Protein AF-A0A8I0HA52-F1 (afdb_monomer_lite)

Structure (mmCIF, N/CA/C/O backbone):
data_AF-A0A8I0HA52-F1
#
_entry.id   AF-A0A8I0HA52-F1
#
loop_
_atom_site.group_PDB
_atom_site.id
_atom_site.type_symbol
_atom_site.label_atom_id
_atom_site.label_alt_id
_atom_site.label_comp_id
_atom_site.label_asym_id
_atom_site.label_entity_id
_atom_site.label_seq_id
_atom_site.pdbx_PDB_ins_code
_atom_site.Cartn_x
_atom_site.Cartn_y
_atom_site.Cartn_z
_atom_site.occupancy
_atom_site.B_iso_or_equiv
_atom_site.auth_seq_id
_atom_site.auth_comp_id
_atom_site.auth_asym_id
_atom_site.auth_atom_id
_atom_site.pdbx_PDB_model_num
ATOM 1 N N . GLN A 1 1 ? 0.718 8.097 14.086 1.00 70.88 1 GLN A N 1
ATOM 2 C CA . GLN A 1 1 ? 0.693 7.884 15.552 1.00 70.88 1 GLN A CA 1
ATOM 3 C C . GLN A 1 1 ? -0.450 8.650 16.215 1.00 70.88 1 GLN A C 1
ATOM 5 O O . GLN A 1 1 ? -1.229 8.018 16.907 1.00 70.88 1 GLN A O 1
ATOM 10 N N . GLU A 1 2 ? -0.622 9.945 15.919 1.00 84.56 2 GLU A N 1
ATOM 11 C CA . GLU A 1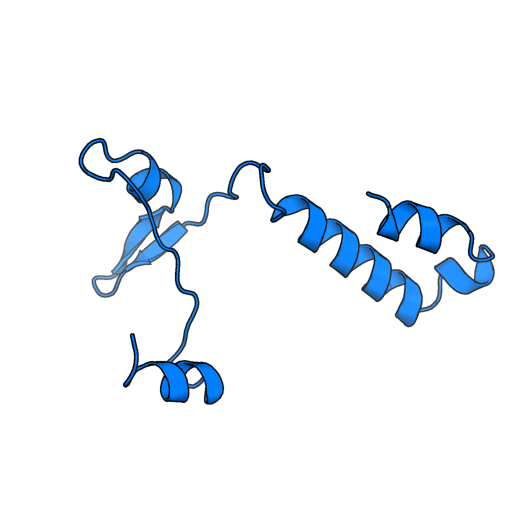 2 ? -1.675 10.815 16.487 1.00 84.56 2 GLU A CA 1
ATOM 12 C C . GLU A 1 2 ? -3.088 10.197 16.495 1.00 84.56 2 GLU A C 1
ATOM 14 O O . GLU A 1 2 ? -3.762 10.203 17.519 1.00 84.56 2 GLU A O 1
ATOM 19 N N . LEU A 1 3 ? -3.518 9.565 15.395 1.00 88.12 3 LEU A N 1
ATOM 20 C CA . LEU A 1 3 ? -4.829 8.906 15.328 1.00 88.12 3 LEU A CA 1
ATOM 21 C C . LEU A 1 3 ? -4.995 7.763 16.351 1.00 88.12 3 LEU A C 1
ATOM 23 O O . LEU A 1 3 ? -6.073 7.602 16.916 1.00 88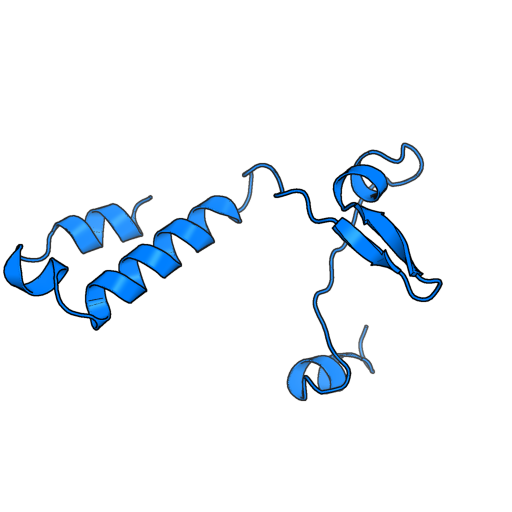.12 3 LEU A O 1
ATOM 27 N N . LEU A 1 4 ? -3.946 6.976 16.610 1.00 91.81 4 LEU A N 1
ATOM 28 C CA . LEU A 1 4 ? -4.000 5.910 17.620 1.00 91.81 4 LEU A CA 1
ATOM 29 C C . LEU A 1 4 ? -4.095 6.489 19.032 1.00 91.81 4 LEU A C 1
ATOM 31 O O . LEU A 1 4 ? -4.799 5.931 19.874 1.00 91.81 4 LEU A O 1
ATOM 35 N N . ASP A 1 5 ? -3.434 7.621 19.269 1.00 93.00 5 ASP A N 1
ATOM 36 C CA . ASP A 1 5 ? -3.472 8.310 20.556 1.00 93.00 5 ASP A CA 1
ATOM 37 C C . ASP A 1 5 ? -4.876 8.877 20.834 1.00 93.00 5 ASP A C 1
ATOM 39 O O . ASP A 1 5 ? -5.355 8.805 21.964 1.00 93.00 5 ASP A O 1
ATOM 43 N N . GLU A 1 6 ? -5.586 9.363 19.810 1.00 92.38 6 GLU A N 1
ATOM 44 C CA . GLU A 1 6 ? -6.995 9.767 19.934 1.00 92.38 6 GLU A CA 1
ATOM 45 C C . GLU A 1 6 ? -7.927 8.575 20.194 1.00 92.38 6 GLU A C 1
ATOM 47 O O . GLU A 1 6 ? -8.805 8.650 21.055 1.00 92.38 6 GLU A O 1
ATOM 52 N N . ILE A 1 7 ? -7.718 7.443 19.512 1.00 90.19 7 ILE A N 1
ATOM 53 C CA . ILE A 1 7 ? -8.503 6.216 19.742 1.00 90.19 7 ILE A CA 1
ATOM 54 C C . ILE A 1 7 ? -8.328 5.716 21.185 1.00 90.19 7 ILE A C 1
ATOM 56 O O . ILE A 1 7 ? -9.289 5.259 21.808 1.00 90.19 7 ILE A O 1
ATOM 60 N N . ALA A 1 8 ? -7.129 5.850 21.754 1.00 92.44 8 ALA A N 1
ATOM 61 C CA . ALA A 1 8 ? -6.844 5.441 23.126 1.00 92.44 8 ALA A CA 1
ATOM 62 C C . ALA A 1 8 ? -7.590 6.268 24.193 1.00 92.44 8 ALA A C 1
ATOM 64 O O . ALA A 1 8 ? -7.711 5.815 25.331 1.00 92.44 8 ALA A O 1
ATOM 65 N N . LYS A 1 9 ? -8.119 7.453 23.849 1.00 94.94 9 LYS A N 1
ATOM 66 C CA . LYS A 1 9 ? -8.895 8.299 24.776 1.00 94.94 9 LYS A CA 1
ATOM 67 C C . LYS A 1 9 ? -10.330 7.817 24.988 1.00 94.94 9 LYS A C 1
ATOM 69 O O . LYS A 1 9 ? -10.985 8.275 25.924 1.00 94.94 9 LYS A O 1
ATOM 74 N N . PHE A 1 10 ? -10.840 6.920 24.144 1.00 95.12 10 PHE A N 1
ATOM 75 C CA . PHE A 1 10 ? -12.179 6.361 24.325 1.00 95.12 10 PHE A CA 1
ATOM 76 C C . PHE A 1 10 ? -12.234 5.415 25.538 1.00 95.12 10 PHE A C 1
ATOM 78 O O . PHE A 1 10 ? -11.242 4.742 25.824 1.00 95.12 10 PHE A O 1
ATOM 85 N N . PRO A 1 11 ? -13.383 5.306 26.235 1.00 95.69 11 PRO A N 1
ATOM 86 C CA . PRO A 1 11 ? -13.575 4.327 27.307 1.00 95.69 11 PRO A CA 1
ATOM 87 C C . PRO A 1 11 ? -13.287 2.891 26.852 1.00 95.69 11 PRO A C 1
ATOM 89 O O . PRO A 1 11 ? -13.509 2.550 25.687 1.00 95.69 11 PRO A O 1
ATOM 92 N N . ALA A 1 12 ? -12.840 2.031 27.771 1.00 90.62 12 ALA A N 1
ATOM 93 C CA . ALA A 1 12 ? -12.444 0.655 27.457 1.00 90.62 12 ALA A CA 1
ATOM 94 C C . ALA A 1 12 ? -13.579 -0.147 26.800 1.00 90.62 12 ALA A C 1
ATOM 96 O O . ALA A 1 12 ? -13.335 -0.927 25.882 1.00 90.62 12 ALA A O 1
ATOM 97 N N . GLU A 1 13 ? -14.823 0.097 27.211 1.00 92.12 13 GLU A N 1
ATOM 98 C CA . GLU A 1 13 ? -16.018 -0.530 26.646 1.00 92.12 13 GLU A CA 1
ATOM 99 C C . GLU A 1 13 ? -16.211 -0.151 25.174 1.00 92.12 13 GLU A C 1
ATOM 101 O O . GLU A 1 13 ? -16.615 -0.979 24.360 1.00 92.12 13 GLU A O 1
ATOM 106 N N . MET A 1 14 ? -15.885 1.093 24.813 1.00 92.19 14 MET A N 1
ATOM 107 C CA . MET A 1 14 ? -15.973 1.568 23.435 1.00 92.19 14 MET A CA 1
ATOM 108 C C . MET A 1 14 ? -14.839 1.007 22.575 1.00 92.19 14 MET A C 1
ATOM 110 O O . MET A 1 14 ? -15.084 0.621 21.432 1.00 92.19 14 MET A O 1
ATOM 114 N N . GLN A 1 15 ? -13.625 0.891 23.121 1.00 89.69 15 GLN A N 1
ATOM 115 C CA . GLN A 1 15 ? -12.467 0.347 22.398 1.00 89.69 15 GLN A CA 1
ATOM 116 C C . GLN A 1 15 ? -12.671 -1.099 21.914 1.00 89.69 15 GLN A C 1
ATOM 118 O O . GLN A 1 15 ? -12.008 -1.515 20.969 1.00 89.69 15 GLN A O 1
ATOM 123 N N . GLN A 1 16 ? -13.590 -1.848 22.533 1.00 92.31 16 GLN A N 1
ATOM 124 C CA . GLN A 1 16 ? -13.933 -3.222 22.144 1.00 92.31 16 GLN A CA 1
ATOM 125 C C . GLN A 1 16 ? -15.072 -3.311 21.118 1.00 92.31 16 GLN A C 1
ATOM 127 O O . GLN A 1 16 ? -15.448 -4.407 20.715 1.00 92.31 16 GLN A O 1
ATOM 132 N N . THR A 1 17 ? -15.652 -2.185 20.694 1.00 95.44 17 THR A N 1
ATOM 133 C CA . THR A 1 17 ? -16.660 -2.201 19.627 1.00 95.44 17 THR A CA 1
ATOM 134 C C . THR A 1 17 ? -16.016 -2.469 18.272 1.00 95.44 17 THR A C 1
ATOM 136 O O . THR A 1 17 ? -14.949 -1.932 17.973 1.00 95.44 17 THR A O 1
ATOM 139 N N . ASP A 1 18 ? -16.709 -3.213 17.407 1.00 96.31 18 ASP A N 1
ATOM 140 C CA . ASP A 1 18 ? -16.246 -3.527 16.046 1.00 96.31 18 ASP A CA 1
ATOM 141 C C . ASP A 1 18 ? -15.801 -2.281 15.267 1.00 96.31 18 ASP A C 1
ATOM 143 O O . ASP A 1 18 ? -14.836 -2.315 14.505 1.00 96.31 18 ASP A O 1
ATOM 147 N N . ALA A 1 19 ? -16.496 -1.157 15.465 1.00 94.75 19 ALA A N 1
ATOM 148 C CA . ALA A 1 19 ? -16.173 0.102 14.809 1.00 94.75 19 ALA A CA 1
ATOM 149 C C . ALA A 1 19 ? -14.790 0.636 15.220 1.00 94.75 19 ALA A C 1
ATOM 151 O O . ALA A 1 19 ? -13.993 0.984 14.348 1.00 94.75 19 ALA A O 1
ATOM 152 N N . LEU A 1 20 ? -14.489 0.687 16.524 1.00 93.62 20 LEU A N 1
ATOM 153 C CA . LEU A 1 20 ? -13.203 1.194 17.010 1.00 93.62 20 LEU A CA 1
ATOM 154 C C . LEU A 1 20 ? -12.063 0.194 16.820 1.00 93.62 20 LEU A C 1
ATOM 156 O O . LEU A 1 20 ? -10.946 0.622 16.533 1.00 93.62 20 LEU A O 1
ATOM 160 N N . VAL A 1 21 ? -12.341 -1.111 16.876 1.00 94.56 21 VAL A N 1
ATOM 161 C CA . VAL A 1 21 ? -11.365 -2.149 16.512 1.00 94.56 21 VAL A CA 1
ATOM 162 C C . VAL A 1 21 ? -10.928 -1.973 15.058 1.00 94.56 21 VAL A C 1
ATOM 164 O O . VAL A 1 21 ? -9.739 -1.807 14.795 1.00 94.56 21 VAL A O 1
ATOM 167 N N . ARG A 1 22 ? -11.875 -1.890 14.115 1.00 95.31 22 ARG A N 1
ATOM 168 C CA . ARG A 1 22 ? -11.553 -1.701 12.690 1.00 95.31 22 ARG A CA 1
ATOM 169 C C . ARG A 1 22 ? -10.860 -0.372 12.416 1.00 95.31 22 ARG A C 1
ATOM 171 O O . ARG A 1 22 ? -9.964 -0.307 11.578 1.00 95.31 22 ARG A O 1
ATOM 178 N N . LEU A 1 23 ? -11.269 0.699 13.100 1.00 94.69 23 LEU A N 1
ATOM 179 C CA . LEU A 1 23 ? -10.613 1.999 12.965 1.00 94.69 23 LEU A CA 1
ATOM 180 C C . LEU A 1 23 ? -9.150 1.925 13.415 1.00 94.69 23 LEU A C 1
ATOM 182 O O . LEU A 1 23 ? -8.274 2.431 12.716 1.00 94.69 23 LEU A O 1
ATOM 186 N N . LYS A 1 24 ? -8.888 1.264 14.546 1.00 94.44 24 LYS A N 1
ATOM 187 C CA . LYS A 1 24 ? -7.536 1.041 15.056 1.00 94.44 24 LYS A CA 1
ATOM 188 C C . LYS A 1 24 ? -6.701 0.208 14.085 1.00 94.44 24 LYS A C 1
ATOM 190 O O . LYS A 1 24 ? -5.604 0.628 13.737 1.00 94.44 24 LYS A O 1
ATOM 195 N N . GLU A 1 25 ? -7.226 -0.918 13.607 1.00 94.88 25 GLU A N 1
ATOM 196 C CA . GLU A 1 25 ? -6.532 -1.785 12.645 1.00 94.88 25 GLU A CA 1
ATOM 197 C C . GLU A 1 25 ? -6.164 -1.027 11.364 1.00 94.88 25 GLU A C 1
ATOM 199 O O . GLU A 1 25 ? -5.022 -1.088 10.909 1.00 94.88 25 GLU A O 1
ATOM 204 N N . ASN A 1 26 ? -7.102 -0.256 10.809 1.00 94.69 26 ASN A N 1
ATOM 205 C CA . ASN A 1 26 ? -6.850 0.563 9.625 1.00 94.69 26 ASN A CA 1
ATOM 206 C C . ASN A 1 26 ? -5.782 1.630 9.889 1.00 94.69 26 ASN A C 1
ATOM 208 O O . ASN A 1 26 ? -4.883 1.809 9.069 1.00 94.69 26 ASN A O 1
ATOM 212 N N . ALA A 1 27 ? -5.845 2.308 11.039 1.00 94.31 27 ALA A N 1
ATOM 213 C CA . ALA A 1 27 ? -4.849 3.300 11.433 1.00 94.31 27 ALA A CA 1
ATOM 214 C C . ALA A 1 27 ? -3.447 2.680 11.559 1.00 94.31 27 ALA A C 1
ATOM 216 O O . ALA A 1 27 ? -2.471 3.257 11.083 1.00 94.31 27 ALA A O 1
ATOM 217 N N . GLU A 1 28 ? -3.343 1.485 12.143 1.00 94.00 28 GLU A N 1
ATOM 218 C CA . GLU A 1 28 ? -2.085 0.739 12.239 1.00 94.00 28 GLU A CA 1
ATOM 219 C C . GLU A 1 28 ? -1.531 0.355 10.861 1.00 94.00 28 GLU A C 1
ATOM 221 O O . GLU A 1 28 ? -0.318 0.432 10.661 1.00 94.00 28 GLU A O 1
ATOM 226 N N . GLN A 1 29 ? -2.377 -0.027 9.895 1.00 93.62 29 GLN A N 1
ATOM 227 C CA . GLN A 1 29 ? -1.907 -0.305 8.532 1.00 93.62 29 GLN A CA 1
ATOM 228 C C . GLN A 1 29 ? -1.459 0.968 7.810 1.00 93.62 29 GLN A C 1
ATOM 230 O O . GLN A 1 29 ? -0.392 0.963 7.203 1.00 93.62 29 GLN A O 1
ATOM 235 N N . MET A 1 30 ? -2.216 2.064 7.923 1.00 92.81 30 MET A N 1
ATOM 236 C CA . MET A 1 30 ? -1.855 3.346 7.306 1.00 92.81 30 MET A CA 1
ATOM 237 C C . MET A 1 30 ? -0.495 3.848 7.788 1.00 92.81 30 MET A C 1
ATOM 239 O O . MET A 1 30 ? 0.298 4.322 6.982 1.00 92.81 30 MET A O 1
ATOM 243 N N . ILE A 1 31 ? -0.194 3.692 9.083 1.00 93.00 31 ILE A N 1
ATOM 244 C CA . ILE A 1 31 ? 1.103 4.084 9.650 1.00 93.00 31 ILE A CA 1
ATOM 245 C C . ILE A 1 31 ? 2.256 3.331 8.985 1.00 93.00 31 ILE A C 1
ATOM 247 O O . ILE A 1 31 ? 3.310 3.920 8.789 1.00 93.00 31 ILE A O 1
ATOM 251 N N . LYS A 1 32 ? 2.084 2.057 8.613 1.00 92.88 32 LYS A N 1
ATOM 252 C CA . LYS A 1 32 ? 3.154 1.265 7.978 1.00 92.88 32 LYS A CA 1
ATOM 253 C C . LYS A 1 32 ? 3.470 1.714 6.554 1.00 92.88 32 LYS A C 1
ATOM 255 O O . LYS A 1 32 ? 4.546 1.405 6.057 1.00 92.88 32 LYS A O 1
ATOM 260 N N . THR A 1 33 ? 2.538 2.401 5.900 1.00 93.00 33 THR A N 1
ATOM 261 C CA . THR A 1 33 ? 2.662 2.858 4.510 1.00 93.00 33 THR A CA 1
ATOM 262 C C . THR A 1 33 ? 2.711 4.382 4.401 1.00 93.00 33 THR A C 1
ATOM 264 O O . THR A 1 33 ? 2.488 4.925 3.322 1.00 93.00 33 THR A O 1
ATOM 267 N N . ASP A 1 34 ? 2.952 5.078 5.514 1.00 93.56 34 ASP A N 1
ATOM 268 C CA . ASP A 1 34 ? 3.006 6.538 5.561 1.00 93.56 34 ASP A CA 1
ATOM 269 C C . ASP A 1 34 ? 4.300 7.085 4.932 1.00 93.56 34 ASP A C 1
ATOM 271 O O . ASP A 1 34 ? 5.301 6.379 4.763 1.00 93.56 34 ASP A O 1
ATOM 275 N N . ILE A 1 35 ? 4.298 8.373 4.599 1.00 94.06 35 ILE A N 1
ATOM 276 C CA . ILE A 1 35 ? 5.442 9.047 3.985 1.00 94.06 35 ILE A CA 1
ATOM 277 C C . ILE A 1 35 ? 6.673 8.927 4.894 1.00 94.06 35 ILE A C 1
ATOM 279 O O . ILE A 1 35 ? 6.644 9.245 6.081 1.00 94.06 35 ILE A O 1
ATOM 283 N N . GLY A 1 36 ? 7.789 8.493 4.307 1.00 94.25 36 GLY A N 1
ATOM 284 C CA . GLY A 1 36 ? 9.063 8.327 5.008 1.00 94.25 36 GLY A CA 1
ATOM 285 C C . GLY A 1 36 ? 9.227 6.983 5.720 1.00 94.25 36 GLY A C 1
ATOM 286 O O . GLY A 1 36 ? 10.333 6.690 6.174 1.00 94.25 36 GLY A O 1
ATOM 287 N N . GLN A 1 37 ? 8.186 6.146 5.783 1.00 95.25 37 GLN A N 1
ATOM 288 C CA . GLN A 1 37 ? 8.352 4.759 6.207 1.00 95.25 37 GLN A CA 1
ATOM 289 C C . GLN A 1 37 ? 9.022 3.924 5.108 1.00 95.25 37 GLN A C 1
ATOM 291 O O . GLN A 1 37 ? 8.857 4.213 3.918 1.00 95.25 37 GLN A O 1
ATOM 296 N N . PRO A 1 38 ? 9.785 2.879 5.476 1.00 94.94 38 PRO A N 1
ATOM 297 C CA . PRO A 1 38 ? 10.257 1.899 4.510 1.00 94.94 38 PRO A CA 1
ATOM 298 C C . PRO A 1 38 ? 9.077 1.275 3.763 1.00 94.94 38 PRO A C 1
ATOM 300 O O . PRO A 1 38 ? 8.055 0.952 4.368 1.00 94.94 38 PRO A O 1
ATOM 303 N N . PHE A 1 39 ? 9.231 1.060 2.458 1.00 94.19 39 PHE A N 1
ATOM 304 C CA . PHE A 1 39 ? 8.243 0.292 1.709 1.00 94.19 39 PHE A CA 1
ATOM 305 C C . PHE A 1 39 ? 8.189 -1.154 2.227 1.00 94.19 39 PHE A C 1
ATOM 307 O O . PHE A 1 39 ? 9.188 -1.705 2.697 1.00 94.19 39 PHE A O 1
ATOM 314 N N . ILE A 1 40 ? 7.020 -1.777 2.109 1.00 95.00 40 ILE A N 1
ATOM 315 C CA . ILE A 1 40 ? 6.836 -3.203 2.385 1.00 95.00 40 ILE A CA 1
ATOM 316 C C . ILE A 1 40 ? 7.143 -3.959 1.098 1.00 95.00 40 ILE A C 1
ATOM 318 O O . ILE A 1 40 ? 6.543 -3.667 0.061 1.00 95.00 40 ILE A O 1
ATOM 322 N N . ASP A 1 41 ? 8.074 -4.913 1.150 1.00 96.25 41 ASP A N 1
ATOM 323 C CA . ASP A 1 41 ? 8.341 -5.742 -0.020 1.00 96.25 41 ASP A CA 1
ATOM 324 C C . ASP A 1 41 ? 7.139 -6.642 -0.323 1.00 96.25 41 ASP A C 1
ATOM 326 O O . ASP A 1 41 ? 6.551 -7.268 0.564 1.00 96.25 41 ASP A O 1
ATOM 330 N N . ILE A 1 42 ? 6.778 -6.686 -1.599 1.00 94.44 42 ILE A N 1
ATOM 331 C CA . ILE A 1 42 ? 5.712 -7.525 -2.132 1.00 94.44 42 ILE A CA 1
ATOM 332 C C . ILE A 1 42 ? 6.277 -8.307 -3.302 1.00 94.44 42 ILE A C 1
ATOM 334 O O . ILE A 1 42 ? 6.991 -7.746 -4.128 1.00 94.44 42 ILE A O 1
ATOM 338 N N . ALA A 1 43 ? 5.932 -9.587 -3.389 1.00 96.31 43 ALA A N 1
ATOM 339 C CA . ALA A 1 43 ? 6.309 -10.437 -4.506 1.00 96.31 43 ALA A CA 1
ATOM 340 C C . ALA A 1 43 ? 5.048 -10.966 -5.188 1.00 96.31 43 ALA A C 1
ATOM 342 O O . ALA A 1 43 ? 4.227 -11.626 -4.551 1.00 96.31 43 ALA A O 1
ATOM 343 N N . GLN A 1 44 ? 4.894 -10.681 -6.482 1.00 94.81 44 GLN A N 1
ATOM 344 C CA . GLN A 1 44 ? 3.807 -11.206 -7.315 1.00 94.81 44 GLN A CA 1
ATOM 345 C C . GLN A 1 44 ? 4.351 -11.729 -8.657 1.00 94.81 44 GLN A C 1
ATOM 347 O O . GLN A 1 44 ? 5.389 -11.244 -9.119 1.00 94.81 44 GLN A O 1
ATOM 352 N N . PRO A 1 45 ? 3.713 -12.746 -9.263 1.00 96.69 45 PRO A N 1
ATOM 353 C CA . PRO A 1 45 ? 4.061 -13.168 -10.611 1.00 96.69 45 PRO A CA 1
ATOM 354 C C . PRO A 1 45 ? 3.734 -12.050 -11.611 1.00 96.69 45 PRO A C 1
ATOM 356 O O . PRO A 1 45 ? 2.695 -11.396 -11.505 1.00 96.69 45 PRO A O 1
ATOM 359 N N . ASN A 1 46 ? 4.617 -11.831 -12.583 1.00 94.69 46 ASN A N 1
ATOM 360 C CA . ASN A 1 46 ? 4.355 -10.954 -13.720 1.00 94.69 46 ASN A CA 1
ATOM 361 C C . ASN A 1 46 ? 3.444 -11.651 -14.758 1.00 94.69 46 ASN A C 1
ATOM 363 O O . ASN A 1 46 ? 2.948 -12.757 -14.538 1.00 94.69 46 ASN A O 1
ATOM 367 N N . ALA A 1 47 ? 3.225 -11.006 -15.909 1.00 94.50 47 ALA A N 1
ATOM 368 C CA . ALA A 1 47 ? 2.390 -11.547 -16.986 1.00 94.50 47 ALA A CA 1
ATOM 369 C C . ALA A 1 47 ? 2.912 -12.874 -17.576 1.00 94.50 47 ALA A C 1
ATOM 371 O O . ALA A 1 47 ? 2.120 -13.660 -18.093 1.00 94.50 47 ALA A O 1
ATOM 372 N N . ASP A 1 48 ? 4.214 -13.136 -17.451 1.00 97.06 48 ASP A N 1
ATOM 373 C CA . ASP A 1 48 ? 4.874 -14.363 -17.905 1.00 97.06 48 ASP A CA 1
ATOM 374 C C . ASP A 1 48 ? 4.914 -15.448 -16.807 1.00 97.06 48 ASP A C 1
ATOM 376 O O . ASP A 1 48 ? 5.403 -16.555 -17.027 1.00 97.06 48 ASP A O 1
ATOM 380 N N . GLY A 1 49 ? 4.369 -15.156 -15.618 1.00 96.62 49 GLY A N 1
ATOM 381 C CA . GLY A 1 49 ? 4.356 -16.054 -14.462 1.00 96.62 49 GLY A CA 1
ATOM 382 C C . GLY A 1 49 ? 5.648 -16.041 -13.641 1.00 96.62 49 GLY A C 1
ATOM 383 O O . GLY A 1 49 ? 5.764 -16.795 -12.674 1.00 96.62 49 GLY A O 1
ATOM 384 N N . GLU A 1 50 ? 6.614 -15.193 -13.989 1.00 97.00 50 GLU A N 1
ATOM 385 C CA . GLU A 1 50 ? 7.870 -15.069 -13.257 1.00 97.00 50 GLU A CA 1
ATOM 386 C C . GLU A 1 50 ? 7.681 -14.230 -11.996 1.00 97.00 50 GLU A C 1
ATOM 388 O O . GLU A 1 50 ? 7.032 -13.184 -12.006 1.00 97.00 50 GLU A O 1
ATOM 393 N N . GLN A 1 51 ? 8.278 -14.673 -10.893 1.00 96.94 51 GLN A N 1
ATOM 394 C CA . GLN A 1 51 ? 8.166 -13.982 -9.617 1.00 96.94 51 GLN A CA 1
ATOM 395 C C . GLN A 1 51 ? 8.982 -12.681 -9.629 1.00 96.94 51 GLN A C 1
ATOM 397 O O . GLN A 1 51 ? 10.204 -12.717 -9.758 1.00 96.94 51 GLN A O 1
ATOM 402 N N . VAL A 1 52 ? 8.322 -11.540 -9.424 1.00 96.06 52 VAL A N 1
ATOM 403 C CA . VAL A 1 52 ? 8.964 -10.221 -9.309 1.00 96.06 52 VAL A CA 1
ATOM 404 C C . VAL A 1 52 ? 8.661 -9.631 -7.934 1.00 96.06 52 VAL A C 1
ATOM 406 O O . VAL A 1 52 ? 7.516 -9.695 -7.484 1.00 96.06 52 VAL A O 1
ATOM 409 N N . SER A 1 53 ? 9.673 -9.068 -7.260 1.00 97.50 53 SER A N 1
ATOM 410 C CA . SER A 1 53 ? 9.488 -8.326 -6.004 1.00 97.50 53 SER A CA 1
ATOM 411 C C . SER A 1 53 ? 9.625 -6.818 -6.186 1.00 97.50 53 SER A C 1
ATOM 413 O O . SER A 1 53 ? 10.391 -6.356 -7.038 1.00 97.50 53 SER A O 1
ATOM 415 N N . LEU A 1 54 ? 8.922 -6.035 -5.366 1.00 96.44 54 LEU A N 1
ATOM 416 C CA . LEU A 1 54 ? 9.043 -4.577 -5.363 1.00 96.44 54 LEU A CA 1
ATOM 417 C C . LEU A 1 54 ? 10.471 -4.145 -5.016 1.00 96.44 54 LEU A C 1
ATOM 419 O O . LEU A 1 54 ? 11.018 -3.253 -5.663 1.00 96.44 54 LEU A O 1
ATOM 423 N N . GLU A 1 55 ? 11.112 -4.817 -4.061 1.00 97.12 55 GLU A N 1
ATOM 424 C CA . GLU A 1 55 ? 12.504 -4.564 -3.700 1.00 97.12 55 GLU A CA 1
ATOM 425 C C . GLU A 1 55 ? 13.443 -4.717 -4.905 1.00 97.12 55 GLU A C 1
ATOM 427 O O . GLU A 1 55 ? 14.321 -3.874 -5.098 1.00 97.12 55 GLU A O 1
ATOM 432 N N . SER A 1 56 ? 13.238 -5.730 -5.756 1.00 96.38 56 SER A N 1
ATOM 433 C CA . SER A 1 56 ? 14.056 -5.930 -6.961 1.00 96.38 56 SER A CA 1
ATOM 434 C C . SER A 1 56 ? 13.938 -4.765 -7.954 1.00 96.38 56 SER A C 1
ATOM 436 O O . SER A 1 56 ? 14.931 -4.369 -8.568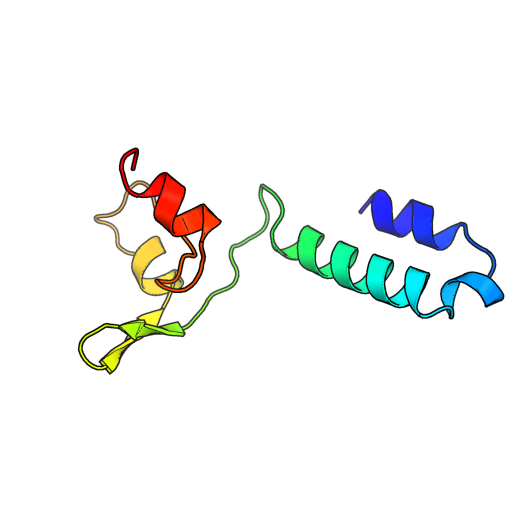 1.00 96.38 56 SER A O 1
ATOM 438 N N . VAL A 1 57 ? 12.749 -4.158 -8.059 1.00 95.81 57 VAL A N 1
ATOM 439 C CA . VAL A 1 57 ? 12.486 -2.994 -8.917 1.00 95.81 57 VAL A CA 1
ATOM 440 C C . VAL A 1 57 ? 13.093 -1.727 -8.311 1.00 95.81 57 VAL A C 1
ATOM 442 O O . VAL A 1 57 ? 13.759 -0.968 -9.016 1.00 95.81 57 VAL A O 1
ATOM 445 N N . VAL A 1 58 ? 12.911 -1.510 -7.006 1.00 96.06 58 VAL A N 1
ATOM 446 C CA . VAL A 1 58 ? 13.418 -0.330 -6.283 1.00 96.06 58 VAL A CA 1
ATOM 447 C C . VAL A 1 58 ? 14.944 -0.321 -6.198 1.00 96.06 58 VAL A C 1
ATOM 449 O O . VAL A 1 58 ? 15.557 0.737 -6.320 1.00 96.06 58 VAL A O 1
ATOM 452 N N . ARG A 1 59 ? 15.581 -1.482 -6.010 1.00 95.81 59 ARG A N 1
ATOM 453 C CA . ARG A 1 59 ? 17.046 -1.592 -5.903 1.00 95.81 59 ARG A CA 1
ATOM 454 C C . ARG A 1 59 ? 17.770 -1.646 -7.242 1.00 95.81 59 ARG A C 1
ATOM 456 O O . ARG A 1 59 ? 19.001 -1.632 -7.250 1.00 95.81 59 ARG A O 1
ATOM 463 N N . ASN A 1 60 ? 17.050 -1.720 -8.359 1.00 96.25 60 ASN A N 1
ATOM 464 C CA . ASN A 1 60 ? 17.680 -1.704 -9.670 1.00 96.25 60 ASN A CA 1
ATOM 465 C C . ASN A 1 60 ? 18.404 -0.356 -9.876 1.00 96.25 60 ASN A C 1
ATOM 467 O O . ASN A 1 60 ? 17.743 0.682 -9.908 1.00 96.25 60 ASN A O 1
ATOM 471 N N . PRO A 1 61 ? 19.739 -0.339 -10.066 1.00 95.94 61 PRO A N 1
ATOM 472 C CA . PRO A 1 61 ? 20.510 0.901 -10.177 1.00 95.94 61 PRO A CA 1
ATOM 473 C C . PRO A 1 61 ? 20.167 1.734 -11.422 1.00 95.94 61 PRO A C 1
ATOM 475 O O . PRO A 1 61 ? 20.555 2.899 -11.502 1.00 95.94 61 PRO A O 1
ATOM 478 N N . ALA A 1 62 ? 19.455 1.161 -12.398 1.00 96.56 62 ALA A N 1
ATOM 479 C CA . ALA A 1 62 ? 18.939 1.900 -13.546 1.00 96.56 62 ALA A CA 1
ATOM 480 C C . ALA A 1 62 ? 17.742 2.803 -13.186 1.00 96.56 62 ALA A C 1
ATOM 482 O O . ALA A 1 62 ? 17.495 3.796 -13.875 1.00 96.56 62 ALA A O 1
ATOM 483 N N . ASN A 1 63 ? 17.017 2.492 -12.108 1.00 95.00 63 ASN A N 1
ATOM 484 C CA . ASN A 1 63 ? 15.827 3.223 -11.692 1.00 95.00 63 ASN A CA 1
ATOM 485 C C . ASN A 1 63 ? 16.210 4.361 -10.742 1.00 95.00 63 ASN A C 1
ATOM 487 O O . ASN A 1 63 ? 16.788 4.145 -9.682 1.00 95.00 63 ASN A O 1
ATOM 491 N N . LYS A 1 64 ? 15.864 5.598 -11.114 1.00 94.88 64 LYS A N 1
ATOM 492 C CA . LYS A 1 64 ? 16.027 6.770 -10.232 1.00 94.88 64 LYS A CA 1
ATOM 493 C C . LYS A 1 64 ? 14.816 6.996 -9.336 1.00 94.88 64 LYS A C 1
ATOM 495 O O . LYS A 1 64 ? 14.956 7.468 -8.216 1.00 94.88 64 LYS A O 1
ATOM 500 N N . TYR A 1 65 ? 13.642 6.671 -9.862 1.00 94.56 65 TYR A N 1
ATOM 501 C CA . TYR A 1 65 ? 12.360 6.755 -9.185 1.00 94.56 65 TYR A CA 1
ATOM 502 C C . TYR A 1 65 ? 11.533 5.543 -9.585 1.00 94.56 65 TYR A C 1
ATOM 504 O O . TYR A 1 65 ? 11.655 5.051 -10.709 1.00 94.56 65 TYR A O 1
ATOM 512 N N . VAL A 1 66 ? 10.688 5.089 -8.667 1.00 94.62 66 VAL A N 1
ATOM 513 C CA . VAL A 1 66 ? 9.704 4.040 -8.916 1.00 94.62 66 VAL A CA 1
ATOM 514 C C . VAL A 1 66 ? 8.339 4.621 -8.586 1.00 94.62 66 VAL A C 1
ATOM 516 O O . VAL A 1 66 ? 8.099 5.028 -7.452 1.00 94.62 66 VAL A O 1
ATOM 519 N N . LEU A 1 67 ? 7.472 4.680 -9.592 1.00 93.62 67 LEU A N 1
ATOM 520 C CA . LEU A 1 67 ? 6.048 4.929 -9.413 1.00 93.62 67 LEU A CA 1
ATOM 521 C C . LEU A 1 67 ? 5.356 3.569 -9.332 1.00 93.62 67 LEU A C 1
ATOM 523 O O . LEU A 1 67 ? 5.500 2.754 -10.241 1.00 93.62 67 LEU A O 1
ATOM 527 N N . LEU A 1 68 ? 4.646 3.325 -8.234 1.00 92.25 68 LEU A N 1
ATOM 528 C CA . LEU A 1 68 ? 3.881 2.104 -8.017 1.00 92.25 68 LEU A CA 1
ATOM 529 C C . LEU A 1 68 ? 2.394 2.424 -8.154 1.00 92.25 68 LEU A C 1
ATOM 531 O O . LEU A 1 68 ? 1.877 3.246 -7.4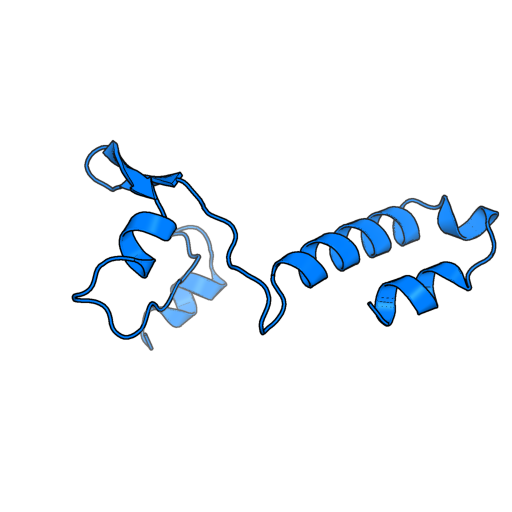02 1.00 92.25 68 LEU A O 1
ATOM 535 N N . ASP A 1 69 ? 1.738 1.764 -9.102 1.00 91.50 69 ASP A N 1
ATOM 536 C CA . ASP A 1 69 ? 0.319 1.938 -9.401 1.00 91.50 69 ASP A CA 1
ATOM 537 C C . ASP A 1 69 ? -0.429 0.613 -9.182 1.00 91.50 69 ASP A C 1
ATOM 539 O O . ASP A 1 69 ? -0.131 -0.403 -9.819 1.00 91.50 69 ASP A O 1
ATOM 543 N N . PHE A 1 70 ? -1.376 0.618 -8.242 1.00 91.12 70 PHE A N 1
ATOM 544 C CA . PHE A 1 70 ? -2.232 -0.525 -7.936 1.00 91.12 70 PHE A CA 1
ATOM 545 C C . PHE A 1 70 ? -3.580 -0.360 -8.637 1.00 91.12 70 PHE A C 1
ATOM 547 O O . PHE A 1 70 ? -4.466 0.336 -8.144 1.00 91.12 70 PHE A O 1
ATOM 554 N N . TRP A 1 71 ? -3.771 -1.077 -9.743 1.00 93.06 71 TRP A N 1
ATOM 555 C CA . TRP A 1 71 ? -5.017 -1.070 -10.506 1.00 93.06 71 TRP A CA 1
ATOM 556 C C . TRP A 1 71 ? -5.471 -2.487 -10.870 1.00 93.06 71 TRP A C 1
ATOM 558 O O . TRP A 1 71 ? -4.754 -3.473 -10.694 1.00 93.06 71 TRP A O 1
ATOM 568 N N . ALA A 1 72 ? -6.689 -2.591 -11.398 1.00 91.31 72 ALA A N 1
ATOM 569 C CA . ALA A 1 72 ? -7.196 -3.818 -11.994 1.00 91.31 72 ALA A CA 1
ATOM 570 C C . ALA A 1 72 ? -8.227 -3.508 -13.084 1.00 91.31 72 ALA A C 1
ATOM 572 O O . ALA A 1 72 ? -8.928 -2.501 -13.008 1.00 91.31 72 ALA A O 1
ATOM 573 N N . SER A 1 73 ? -8.390 -4.404 -14.062 1.00 91.25 73 SER A N 1
ATOM 574 C CA . SER A 1 73 ? -9.359 -4.236 -15.162 1.00 91.25 73 SER A CA 1
ATOM 575 C C . SER A 1 73 ? -10.815 -4.141 -14.695 1.00 91.25 73 SER A C 1
ATOM 577 O O . SER A 1 73 ? -11.662 -3.577 -15.382 1.00 91.25 73 SER A O 1
ATOM 579 N N . TRP A 1 74 ? -11.107 -4.676 -13.511 1.00 94.56 74 TRP A N 1
ATOM 580 C CA . TRP A 1 74 ? -12.413 -4.597 -12.862 1.00 94.56 74 TRP A CA 1
ATOM 581 C C . TRP A 1 74 ? -12.555 -3.379 -11.933 1.00 94.56 74 TRP A C 1
ATOM 583 O O . TRP A 1 74 ? -13.647 -3.128 -11.421 1.00 94.56 74 TRP A O 1
ATOM 593 N N . CYS A 1 75 ? -11.488 -2.607 -11.707 1.00 95.75 75 CYS A N 1
ATOM 594 C CA . CYS A 1 75 ? -11.541 -1.372 -10.932 1.00 95.75 75 CYS A CA 1
ATOM 595 C C . CYS A 1 75 ? -12.067 -0.232 -11.816 1.00 95.75 75 CYS A C 1
ATOM 597 O O . CYS A 1 75 ? -11.313 0.398 -12.555 1.00 95.75 75 CYS A O 1
ATOM 599 N N . GLY A 1 76 ? -13.372 0.041 -11.728 1.00 93.88 76 GLY A N 1
ATOM 600 C CA . GLY A 1 76 ? -14.038 1.094 -12.506 1.00 93.88 76 GLY A CA 1
ATOM 601 C C . GLY A 1 76 ? -13.361 2.471 -12.417 1.00 93.88 76 GLY A C 1
ATOM 602 O O . GLY A 1 76 ? -13.060 3.036 -13.467 1.00 93.88 76 GLY A O 1
ATOM 603 N N . PRO A 1 77 ? -13.071 3.001 -11.209 1.00 93.56 77 PRO A N 1
ATOM 604 C CA . PRO A 1 77 ? -12.336 4.257 -11.057 1.00 93.56 77 PRO A CA 1
ATOM 605 C C . PRO A 1 77 ? -10.949 4.225 -11.709 1.00 93.56 77 PRO A C 1
ATOM 607 O O . PRO A 1 77 ? -10.644 5.113 -12.495 1.00 93.56 77 PRO A O 1
ATOM 610 N N . CYS A 1 78 ? -10.168 3.162 -11.482 1.00 95.00 78 CYS A N 1
ATOM 611 C CA . CYS A 1 78 ? -8.833 3.015 -12.066 1.00 95.00 78 CYS A CA 1
ATOM 612 C C . CYS A 1 78 ? -8.882 3.029 -13.606 1.00 95.00 78 CYS A C 1
ATOM 614 O O . CYS A 1 78 ? -8.098 3.706 -14.260 1.00 95.00 78 CYS A O 1
ATOM 616 N N . MET A 1 79 ? -9.855 2.337 -14.211 1.00 93.81 79 MET A N 1
ATOM 617 C CA . MET A 1 79 ? -10.046 2.340 -15.668 1.00 93.81 79 MET A CA 1
ATOM 618 C C . MET A 1 79 ? -10.452 3.713 -16.220 1.00 93.81 79 MET A C 1
ATOM 620 O O . MET A 1 79 ? -10.170 4.011 -17.379 1.00 93.81 79 MET A O 1
ATOM 624 N N . GLY A 1 80 ? -11.102 4.549 -15.407 1.00 92.88 80 GLY A N 1
ATOM 625 C CA . GLY A 1 80 ? -11.393 5.940 -15.748 1.00 92.88 80 GLY A CA 1
ATOM 626 C C . GLY A 1 80 ? -10.150 6.833 -15.779 1.00 92.88 80 GLY A C 1
ATOM 627 O O . GLY A 1 80 ? -10.160 7.839 -16.483 1.00 92.88 80 GLY A O 1
ATOM 628 N N . GLU A 1 81 ? -9.084 6.461 -15.06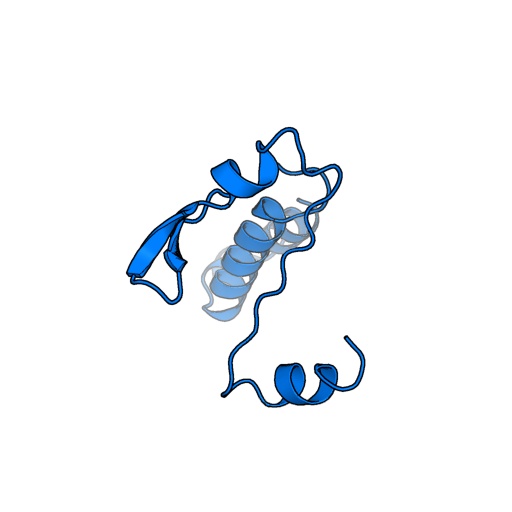5 1.00 90.69 81 GLU A N 1
ATOM 629 C CA . GLU A 1 81 ? -7.813 7.195 -15.033 1.00 90.69 81 GLU A CA 1
ATOM 630 C C . GLU A 1 81 ? -6.898 6.835 -16.214 1.00 90.69 81 GLU A C 1
ATOM 632 O O . GLU A 1 81 ? -6.166 7.698 -16.686 1.00 90.69 81 GLU A O 1
ATOM 637 N N . VAL A 1 82 ? -7.000 5.617 -16.766 1.00 88.06 82 VAL A N 1
ATOM 638 C CA . VAL A 1 82 ? -6.159 5.118 -17.880 1.00 88.06 82 VAL A CA 1
ATOM 639 C C . VAL A 1 82 ? -6.024 6.081 -19.075 1.00 88.06 82 VAL A C 1
ATOM 641 O O . VAL A 1 82 ? -4.914 6.213 -19.585 1.00 88.06 82 VAL A O 1
ATOM 644 N N . PRO A 1 83 ? -7.071 6.790 -19.548 1.00 90.38 83 PRO A N 1
ATOM 645 C CA . PRO A 1 83 ? -6.936 7.767 -20.637 1.00 90.38 83 PRO A CA 1
ATOM 646 C C . PRO A 1 83 ? -6.064 8.995 -20.314 1.00 90.38 83 PRO A C 1
ATOM 648 O O . PRO A 1 83 ? -5.809 9.805 -21.207 1.00 90.38 83 PRO A O 1
ATOM 651 N N . HIS A 1 84 ? -5.666 9.171 -19.054 1.00 83.50 84 HIS A N 1
ATOM 652 C CA . HIS A 1 84 ? -4.942 10.331 -18.535 1.00 83.50 84 HIS A CA 1
ATOM 653 C C . HIS A 1 84 ? -3.586 9.987 -17.899 1.00 83.50 84 HIS A C 1
ATOM 655 O O . HIS A 1 84 ? -2.907 10.910 -17.441 1.00 83.50 84 HIS A O 1
ATOM 661 N N . LEU A 1 85 ? -3.216 8.701 -17.857 1.00 77.62 85 LEU A N 1
ATOM 662 C CA . LEU A 1 85 ? -1.928 8.210 -17.352 1.00 77.62 85 LEU A CA 1
ATOM 663 C C . LEU A 1 85 ? -0.781 8.420 -18.353 1.00 77.62 85 LEU A C 1
ATOM 665 O O . LEU A 1 85 ? -1.031 8.391 -19.581 1.00 77.62 85 LEU A O 1
#

InterPro domains:
  IPR000866 Alkyl hydroperoxide reductase subunit C/ Thiol specific antioxidant [PF00578] (35-85)
  IPR013766 Thioredoxin domain [PS51352] (33-85)
  IPR017937 Thioredoxin, conserved site [PS00194] (67-85)
  IPR036249 Thioredoxin-like superfamily [SSF52833] (33-85)
  IPR050553 Thioredoxin family ResA/DsbE subfamily [PTHR42852] (23-85)

pLDDT: mean 93.38, std 3.93, range [70.88, 97.5]

Organism: NCBI:txid611301

Radius of gyration: 18.36 Å; chains: 1; bounding box: 37×27×48 Å

Foldseek 3Di:
DVQLVVLVPDDPVVCPDPVNVVSNVVVVVCVCVDPPHDDDKDWDQDPVRDIDIPCVVVPPPVDPDDDDDDDDPPRPVVVVCVVPD

Sequence (85 aa):
QELLDEIAKFPAEMQQTDALVRLKENAEQMIKTDIGQPFIDIAQPNAD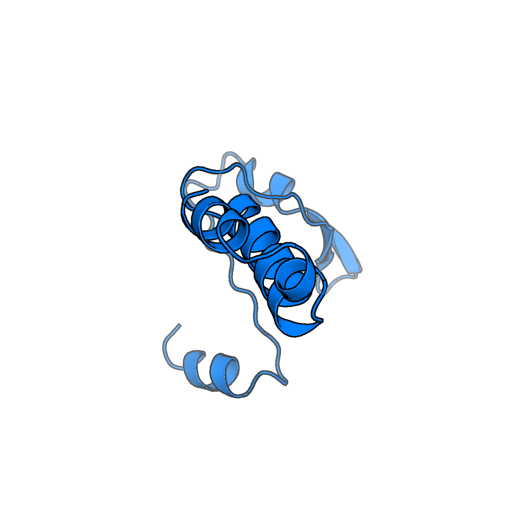GEQVSLESVVRNPANKYVLLDFWASWCGPCMGEVPHL

Secondary structure (DSSP, 8-state):
-HHHHHHTTS-HHHHTSHHHHHHHHHHHHHHHTSTTSPPPP-EEE-TTS-EEEHHHHHT-TT-S--------TT-HHHHHHGGG-